Protein AF-A0A348WKU9-F1 (afdb_monomer_lite)

Structure (mmCIF, N/CA/C/O backbone):
data_AF-A0A348WKU9-F1
#
_entry.id   AF-A0A348WKU9-F1
#
loop_
_atom_site.group_PDB
_atom_site.id
_atom_site.type_symbol
_atom_site.label_atom_id
_atom_site.label_alt_id
_atom_site.label_comp_id
_atom_site.label_asym_id
_atom_site.label_entity_id
_atom_site.label_seq_id
_atom_site.pdbx_PDB_ins_code
_atom_site.Cartn_x
_atom_site.Cartn_y
_atom_site.Cartn_z
_atom_site.occupancy
_atom_site.B_iso_or_equiv
_atom_site.auth_seq_id
_atom_site.auth_comp_id
_atom_site.auth_asym_id
_atom_site.auth_atom_id
_atom_site.pdbx_PDB_model_num
ATOM 1 N N . MET A 1 1 ? -16.435 -7.483 13.846 1.00 65.75 1 MET A N 1
ATOM 2 C CA . MET A 1 1 ? -15.909 -6.119 13.554 1.00 65.75 1 MET A CA 1
ATOM 3 C C . MET A 1 1 ? -14.405 -5.948 13.822 1.00 65.75 1 MET A C 1
ATOM 5 O O . MET A 1 1 ? -13.726 -5.405 12.957 1.00 65.75 1 MET A O 1
ATOM 9 N N . LYS A 1 2 ? -13.861 -6.370 14.981 1.00 78.50 2 LYS A N 1
ATOM 10 C CA . LYS A 1 2 ? -12.428 -6.193 15.324 1.00 78.50 2 LYS A CA 1
ATOM 11 C C . LYS A 1 2 ? -11.473 -6.882 14.334 1.00 78.50 2 LYS A C 1
ATOM 13 O O . LYS A 1 2 ? -10.506 -6.255 13.920 1.00 78.50 2 LYS A O 1
ATOM 18 N N . ALA A 1 3 ? -11.797 -8.109 13.916 1.00 89.75 3 ALA A N 1
ATOM 19 C CA . ALA A 1 3 ? -11.035 -8.857 12.913 1.00 89.75 3 ALA A CA 1
ATOM 20 C C . ALA A 1 3 ? -10.926 -8.097 11.582 1.00 89.75 3 ALA A C 1
ATOM 22 O O . ALA A 1 3 ? -9.825 -7.903 11.091 1.00 89.75 3 ALA A O 1
ATOM 23 N N . LEU A 1 4 ? -12.041 -7.552 11.074 1.00 92.19 4 LEU A N 1
ATOM 24 C CA . LEU A 1 4 ? -12.043 -6.751 9.846 1.00 92.19 4 LEU A CA 1
ATOM 25 C C . LEU A 1 4 ? -11.079 -5.558 9.930 1.00 92.19 4 LEU A C 1
ATOM 27 O O . LEU A 1 4 ? -10.311 -5.336 9.011 1.00 92.19 4 LEU A O 1
ATOM 31 N N . HIS A 1 5 ? -11.066 -4.818 11.045 1.00 93.06 5 HIS A N 1
ATOM 32 C CA . HIS A 1 5 ? -10.139 -3.688 11.197 1.00 93.06 5 HIS A CA 1
ATOM 33 C C . HIS A 1 5 ? -8.678 -4.158 11.231 1.00 93.06 5 HIS A C 1
ATOM 35 O O . HIS A 1 5 ? -7.822 -3.556 10.601 1.00 93.06 5 HIS A O 1
ATOM 41 N N . SER A 1 6 ? -8.391 -5.261 11.925 1.00 95.31 6 SER A N 1
ATOM 42 C CA . SER A 1 6 ? -7.046 -5.846 11.918 1.00 95.31 6 SER A CA 1
ATOM 43 C C . SER A 1 6 ? -6.604 -6.284 10.518 1.00 95.31 6 SER A C 1
ATOM 45 O O . SER A 1 6 ? -5.449 -6.068 10.173 1.00 95.31 6 SER A O 1
ATOM 47 N N . ILE A 1 7 ? -7.514 -6.822 9.700 1.00 97.00 7 ILE A N 1
ATOM 48 C CA . ILE A 1 7 ? -7.234 -7.161 8.298 1.00 97.00 7 ILE A CA 1
ATOM 49 C C . ILE A 1 7 ? -6.911 -5.898 7.496 1.00 97.00 7 ILE A C 1
ATOM 51 O O . ILE A 1 7 ? -5.928 -5.886 6.769 1.00 97.00 7 ILE A O 1
ATOM 55 N N . LEU A 1 8 ? -7.675 -4.814 7.662 1.00 96.38 8 LEU A N 1
ATOM 56 C CA . LEU A 1 8 ? -7.395 -3.548 6.973 1.00 96.38 8 LEU A CA 1
ATOM 57 C C . LEU A 1 8 ? -6.019 -2.986 7.341 1.00 96.38 8 LEU A C 1
ATOM 59 O O . LEU A 1 8 ? -5.279 -2.547 6.465 1.00 96.38 8 LEU A O 1
ATOM 63 N N . ILE A 1 9 ? -5.662 -3.005 8.626 1.00 97.31 9 ILE A N 1
ATOM 64 C CA . ILE A 1 9 ? -4.335 -2.586 9.096 1.00 97.31 9 ILE A CA 1
ATOM 65 C C . ILE A 1 9 ? -3.255 -3.443 8.431 1.00 97.31 9 ILE A C 1
ATOM 67 O O . ILE A 1 9 ? -2.302 -2.913 7.865 1.00 97.31 9 ILE A O 1
ATOM 71 N N . PHE A 1 10 ? -3.429 -4.766 8.467 1.00 98.12 10 PHE A N 1
ATOM 72 C CA . PHE A 1 10 ? -2.489 -5.706 7.872 1.00 98.12 10 PHE A CA 1
ATOM 73 C C . PHE A 1 10 ? -2.310 -5.467 6.370 1.00 98.12 10 PHE A C 1
ATOM 75 O 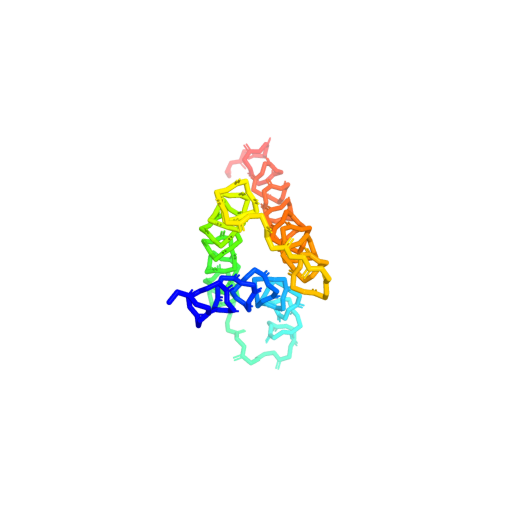O . PHE A 1 10 ? -1.178 -5.384 5.913 1.00 98.12 10 PHE A O 1
ATOM 82 N N . LEU A 1 11 ? -3.397 -5.290 5.615 1.00 98.00 11 LEU A N 1
ATOM 83 C CA . LEU A 1 11 ? -3.333 -5.033 4.174 1.00 98.00 11 LEU A CA 1
ATOM 84 C C . LEU A 1 11 ? -2.646 -3.700 3.845 1.00 98.00 11 LEU A C 1
ATOM 86 O O . LEU A 1 11 ? -1.888 -3.634 2.878 1.00 98.00 11 LEU A O 1
ATOM 90 N N . GLY A 1 12 ? -2.854 -2.662 4.663 1.00 97.56 12 GLY A N 1
ATOM 91 C CA . GLY A 1 12 ? -2.149 -1.386 4.512 1.00 97.56 12 GLY A CA 1
ATOM 92 C C . GLY A 1 12 ? -0.637 -1.544 4.686 1.00 97.56 12 GLY A C 1
ATOM 93 O O . GLY A 1 12 ? 0.131 -1.082 3.848 1.00 97.56 12 GLY A O 1
ATOM 94 N N . LEU A 1 13 ? -0.197 -2.282 5.708 1.00 98.19 13 LEU A N 1
ATOM 95 C CA . LEU A 1 13 ? 1.227 -2.577 5.918 1.00 98.19 13 LEU A CA 1
ATOM 96 C C . LEU A 1 13 ? 1.797 -3.514 4.843 1.00 98.19 13 LEU A C 1
ATOM 98 O O . LEU A 1 13 ? 2.903 -3.294 4.355 1.00 98.19 13 LEU A O 1
ATOM 102 N N . LEU A 1 14 ? 1.030 -4.527 4.436 1.00 98.25 14 LEU A N 1
ATOM 103 C CA . LEU A 1 14 ? 1.416 -5.473 3.392 1.00 98.25 14 LEU A CA 1
ATOM 104 C C . LEU A 1 14 ? 1.672 -4.760 2.061 1.00 98.25 14 LEU A C 1
ATOM 106 O O . LEU A 1 14 ? 2.619 -5.114 1.367 1.00 98.25 14 LEU A O 1
ATOM 110 N N . SER A 1 15 ? 0.884 -3.733 1.726 1.00 98.00 15 SER A N 1
ATOM 111 C CA . SER A 1 15 ? 1.089 -2.957 0.497 1.00 98.00 15 SER A CA 1
ATOM 112 C C . SER A 1 15 ? 2.504 -2.368 0.393 1.00 98.00 15 SER A C 1
ATOM 114 O O . SER A 1 15 ? 3.132 -2.451 -0.662 1.00 98.00 15 SER A O 1
ATOM 116 N N . LEU A 1 16 ? 3.052 -1.869 1.506 1.00 97.75 16 LEU A N 1
ATOM 117 C CA . LEU A 1 16 ? 4.408 -1.328 1.563 1.00 97.75 16 LEU A CA 1
ATOM 118 C C . LEU A 1 16 ? 5.467 -2.421 1.376 1.00 97.75 16 LEU A C 1
ATOM 120 O O . LEU A 1 16 ? 6.446 -2.212 0.662 1.00 97.75 16 LEU A O 1
ATOM 124 N N . ILE A 1 17 ? 5.248 -3.598 1.970 1.00 97.81 17 ILE A N 1
ATOM 125 C CA . ILE A 1 17 ? 6.138 -4.756 1.809 1.00 97.81 17 ILE A CA 1
ATOM 126 C C . ILE A 1 17 ? 6.171 -5.199 0.343 1.00 97.81 17 ILE A C 1
ATOM 128 O O . ILE A 1 17 ? 7.251 -5.396 -0.208 1.00 97.81 17 ILE A O 1
ATOM 132 N N . LEU A 1 18 ? 5.012 -5.316 -0.311 1.00 97.38 18 LEU A N 1
ATOM 133 C CA . LEU A 1 18 ? 4.939 -5.745 -1.712 1.00 97.38 18 LEU A CA 1
ATOM 134 C C . LEU A 1 18 ? 5.689 -4.794 -2.648 1.00 97.38 18 LEU A C 1
ATOM 136 O O . LEU A 1 18 ? 6.402 -5.248 -3.543 1.00 97.38 18 LEU A O 1
ATOM 140 N N . ILE A 1 19 ? 5.584 -3.485 -2.418 1.00 96.38 19 ILE A N 1
ATOM 141 C CA . ILE A 1 19 ? 6.358 -2.501 -3.178 1.00 96.38 19 ILE A CA 1
ATOM 142 C C . ILE A 1 19 ? 7.847 -2.598 -2.898 1.00 96.38 19 ILE A C 1
ATOM 144 O O . ILE A 1 19 ? 8.626 -2.645 -3.849 1.00 96.38 19 ILE A O 1
ATOM 148 N N . GLY A 1 20 ? 8.236 -2.694 -1.625 1.00 95.81 20 GLY A N 1
ATOM 149 C CA . GLY A 1 20 ? 9.639 -2.799 -1.234 1.00 95.81 20 GLY A CA 1
ATOM 150 C C . GLY A 1 20 ? 10.314 -4.054 -1.788 1.00 95.81 20 GLY A C 1
ATOM 151 O O . GLY A 1 20 ? 11.490 -4.007 -2.132 1.00 95.81 20 GLY A O 1
ATOM 152 N N . LEU A 1 21 ? 9.569 -5.154 -1.926 1.00 96.81 21 LEU A N 1
ATOM 153 C CA . LEU A 1 21 ? 10.082 -6.419 -2.453 1.00 96.81 21 LEU A CA 1
ATOM 154 C C . LEU A 1 21 ? 10.047 -6.515 -3.980 1.00 96.81 21 LEU A C 1
ATOM 156 O O . LEU A 1 21 ? 10.826 -7.279 -4.539 1.00 96.81 21 LEU A O 1
ATOM 160 N N . SER A 1 22 ? 9.197 -5.751 -4.671 1.00 95.31 22 SER A N 1
ATOM 161 C CA . SER A 1 22 ? 9.050 -5.854 -6.132 1.00 95.31 22 SER A CA 1
ATOM 162 C C . SER A 1 22 ? 10.371 -5.699 -6.902 1.00 95.31 22 SER A C 1
ATOM 164 O O . SER A 1 22 ? 10.657 -6.501 -7.789 1.00 95.31 22 SER A O 1
ATOM 166 N N . GLY A 1 23 ? 11.201 -4.720 -6.527 1.00 93.50 23 GLY A N 1
ATOM 167 C CA . GLY A 1 23 ? 12.518 -4.484 -7.123 1.00 93.50 23 GLY A CA 1
ATOM 168 C C . GLY A 1 23 ? 13.536 -5.578 -6.784 1.00 93.50 23 GLY A C 1
ATOM 169 O O . GLY A 1 23 ? 14.067 -6.197 -7.705 1.00 93.50 23 GLY A O 1
ATOM 170 N N . PRO A 1 24 ? 13.796 -5.868 -5.495 1.00 97.12 24 PRO A N 1
ATOM 171 C CA . PRO A 1 24 ? 14.708 -6.936 -5.091 1.00 97.12 24 PRO A CA 1
ATOM 172 C C . PRO A 1 24 ? 14.352 -8.305 -5.679 1.00 97.12 24 PRO A C 1
ATOM 174 O O . PRO A 1 24 ? 15.235 -9.013 -6.147 1.00 97.12 24 PRO A O 1
ATOM 177 N N . LEU A 1 25 ? 13.067 -8.669 -5.721 1.00 97.56 25 LEU A N 1
ATOM 178 C CA . LEU A 1 25 ? 12.628 -9.945 -6.296 1.00 97.56 25 LEU A CA 1
ATOM 179 C C . LEU A 1 25 ? 12.904 -10.044 -7.801 1.00 97.56 25 LEU A C 1
ATOM 181 O O . LEU A 1 25 ? 13.166 -11.137 -8.298 1.00 97.56 25 LEU A O 1
ATOM 185 N N . TYR A 1 26 ? 12.865 -8.920 -8.518 1.00 96.69 26 TYR A N 1
ATOM 186 C CA . TYR A 1 26 ? 13.296 -8.864 -9.913 1.00 96.69 26 TYR A CA 1
ATOM 187 C C . TYR A 1 26 ? 14.820 -8.985 -10.043 1.00 96.69 26 TYR A C 1
ATOM 189 O O . TYR A 1 26 ? 15.304 -9.756 -10.862 1.00 96.69 26 TYR A O 1
ATOM 197 N N . GLN A 1 27 ? 15.579 -8.268 -9.208 1.00 96.44 27 GLN A N 1
ATOM 198 C CA . GLN A 1 27 ? 17.049 -8.303 -9.225 1.00 96.44 27 GLN A CA 1
ATOM 199 C C . GLN A 1 27 ? 17.623 -9.680 -8.872 1.00 96.44 27 GLN A C 1
ATOM 201 O O . GLN A 1 27 ? 18.678 -10.046 -9.374 1.00 96.44 27 GLN A O 1
ATOM 206 N N . LEU A 1 28 ? 16.932 -10.436 -8.018 1.00 97.94 28 LEU A N 1
ATOM 207 C CA . LEU A 1 28 ? 17.282 -11.812 -7.661 1.00 97.94 28 LEU A CA 1
ATOM 208 C C . LEU A 1 28 ? 16.795 -12.846 -8.689 1.00 97.94 28 LEU A C 1
ATOM 210 O O . LEU A 1 28 ? 16.927 -14.041 -8.444 1.00 97.94 28 LEU A O 1
ATOM 214 N N . GLU A 1 29 ? 16.190 -12.405 -9.797 1.00 96.06 29 GLU A N 1
ATOM 215 C CA . GLU A 1 29 ? 15.618 -13.259 -10.848 1.00 96.06 29 GLU A CA 1
ATOM 216 C C . GLU A 1 29 ? 14.503 -14.206 -10.353 1.00 96.06 29 GLU A C 1
ATOM 218 O O . GLU A 1 29 ? 14.124 -15.158 -11.032 1.00 96.06 29 GLU A O 1
ATOM 223 N N . TRP A 1 30 ? 13.916 -13.934 -9.180 1.00 97.50 30 TRP A N 1
ATOM 224 C CA . TRP A 1 30 ? 12.778 -14.701 -8.649 1.00 97.50 30 TRP A CA 1
ATOM 225 C C . TRP A 1 30 ? 11.466 -14.334 -9.345 1.00 97.50 30 TRP A C 1
ATOM 227 O O . TRP A 1 30 ? 10.526 -15.129 -9.369 1.00 97.50 30 TRP A O 1
ATOM 237 N N . LEU A 1 31 ? 11.387 -13.123 -9.899 1.00 96.62 31 LEU A N 1
ATOM 238 C CA . LEU A 1 31 ? 10.271 -12.653 -10.708 1.00 96.62 31 LEU A CA 1
ATOM 239 C C . LEU A 1 31 ? 10.772 -12.165 -12.063 1.00 96.62 31 LEU A C 1
ATOM 241 O O . LEU A 1 31 ? 11.780 -11.471 -12.160 1.00 96.62 31 LEU A O 1
ATOM 245 N N . THR A 1 32 ? 9.997 -12.443 -13.109 1.00 97.12 32 THR A N 1
ATOM 246 C CA . THR A 1 32 ? 10.164 -11.753 -14.391 1.00 97.12 32 THR A CA 1
ATOM 247 C C . THR A 1 32 ? 9.814 -10.273 -14.237 1.00 97.12 32 THR A C 1
ATOM 249 O O . THR A 1 32 ? 9.081 -9.885 -13.322 1.00 97.12 32 THR A O 1
ATOM 252 N N . LEU A 1 33 ? 10.259 -9.438 -15.178 1.00 93.81 33 LEU A N 1
ATOM 253 C CA . LEU A 1 33 ? 9.917 -8.013 -15.192 1.00 93.81 33 LEU A CA 1
ATOM 254 C C . LEU A 1 33 ? 8.391 -7.789 -15.146 1.00 93.81 33 LEU A C 1
ATOM 256 O O . LEU A 1 33 ? 7.889 -6.976 -14.370 1.00 93.81 33 LEU A O 1
ATOM 260 N N . GLY A 1 34 ? 7.634 -8.572 -15.923 1.00 96.06 34 GLY A N 1
ATOM 261 C CA . GLY A 1 34 ? 6.168 -8.541 -15.904 1.00 96.06 34 GLY A CA 1
ATOM 262 C C . GLY A 1 34 ? 5.569 -8.977 -14.560 1.00 96.06 34 GLY A C 1
ATOM 263 O O . GLY A 1 34 ? 4.585 -8.388 -14.104 1.00 96.06 34 GLY A O 1
ATOM 264 N N . GLY A 1 35 ? 6.179 -9.962 -13.892 1.00 96.88 35 GLY A N 1
ATOM 265 C CA . GLY A 1 35 ? 5.796 -10.393 -12.545 1.00 96.88 35 GLY A CA 1
ATOM 266 C C . GLY A 1 35 ? 6.010 -9.297 -11.500 1.00 96.88 35 GLY A C 1
ATOM 267 O O . GLY A 1 35 ? 5.104 -9.009 -10.717 1.00 96.88 35 GLY A O 1
ATOM 268 N N . ALA A 1 36 ? 7.154 -8.614 -11.543 1.00 96.19 36 ALA A N 1
ATOM 269 C CA . ALA A 1 36 ? 7.453 -7.491 -10.657 1.00 96.19 36 ALA A CA 1
ATOM 270 C C . ALA A 1 36 ? 6.481 -6.315 -10.859 1.00 96.19 36 ALA A C 1
ATOM 272 O O . ALA A 1 36 ? 5.938 -5.787 -9.886 1.00 96.19 36 ALA A O 1
ATOM 273 N N . PHE A 1 37 ? 6.162 -5.961 -12.110 1.00 94.50 37 PHE A N 1
ATOM 274 C CA . PHE A 1 37 ? 5.135 -4.951 -12.399 1.00 94.50 37 PHE A CA 1
ATOM 275 C C . PHE A 1 37 ? 3.737 -5.370 -11.944 1.00 94.50 37 PHE A C 1
ATOM 277 O O . PHE A 1 37 ? 2.949 -4.535 -11.499 1.00 94.50 37 PHE A O 1
ATOM 284 N N . THR A 1 38 ? 3.416 -6.659 -12.021 1.00 96.00 38 THR A N 1
ATOM 285 C CA . THR A 1 38 ? 2.151 -7.177 -11.490 1.00 96.00 38 THR A CA 1
ATOM 286 C C . THR A 1 38 ? 2.100 -7.017 -9.971 1.00 96.00 38 THR A C 1
ATOM 288 O O . THR A 1 38 ? 1.090 -6.552 -9.442 1.00 96.00 38 THR A O 1
ATOM 291 N N . LEU A 1 39 ? 3.201 -7.309 -9.272 1.00 96.44 39 LEU A N 1
ATOM 292 C CA . LEU A 1 39 ? 3.317 -7.112 -7.827 1.00 96.44 39 LEU A CA 1
ATOM 293 C C . LEU A 1 39 ? 3.161 -5.634 -7.433 1.00 96.44 39 LEU A C 1
ATOM 295 O O . LEU A 1 39 ? 2.431 -5.331 -6.489 1.00 96.44 39 LEU A O 1
ATOM 299 N N . LEU A 1 40 ? 3.768 -4.717 -8.198 1.00 95.31 40 LEU A N 1
ATOM 300 C CA . LEU A 1 40 ? 3.601 -3.268 -8.026 1.00 95.31 40 LEU A CA 1
ATOM 301 C C . LEU A 1 40 ? 2.131 -2.839 -8.143 1.00 95.31 40 LEU A C 1
ATOM 303 O O . LEU A 1 40 ? 1.642 -2.091 -7.298 1.00 95.31 40 LEU A O 1
ATOM 307 N N . ARG A 1 41 ? 1.394 -3.338 -9.143 1.00 95.19 41 ARG A N 1
ATOM 308 C CA . ARG A 1 41 ? -0.041 -3.021 -9.301 1.00 95.19 41 ARG A CA 1
ATOM 309 C C . ARG A 1 41 ? -0.867 -3.523 -8.119 1.00 95.19 41 ARG A C 1
ATOM 311 O O . ARG A 1 41 ? -1.691 -2.779 -7.592 1.00 95.19 41 ARG A O 1
ATOM 318 N N . TRP A 1 42 ? -0.625 -4.755 -7.669 1.00 97.50 42 TRP A N 1
ATOM 319 C CA . TRP A 1 42 ? -1.316 -5.307 -6.499 1.00 97.50 42 TRP A CA 1
ATOM 320 C C . TRP A 1 42 ? -1.020 -4.519 -5.224 1.00 97.50 42 TRP A C 1
ATOM 322 O O . TRP A 1 42 ? -1.942 -4.252 -4.452 1.00 97.50 42 TRP A O 1
ATOM 332 N N . ALA A 1 43 ? 0.228 -4.091 -5.027 1.00 97.31 43 ALA A N 1
ATOM 333 C CA . ALA A 1 43 ? 0.599 -3.217 -3.921 1.00 97.31 43 ALA A CA 1
ATOM 334 C C . ALA A 1 43 ? -0.208 -1.909 -3.944 1.00 97.31 43 ALA A C 1
ATOM 336 O O . ALA A 1 43 ? -0.772 -1.525 -2.922 1.00 97.31 43 ALA A O 1
ATOM 337 N N . VAL A 1 44 ? -0.350 -1.278 -5.114 1.00 97.50 44 VAL A N 1
ATOM 338 C CA . VAL A 1 44 ? -1.152 -0.055 -5.290 1.00 97.50 44 VAL A CA 1
ATOM 339 C C . VAL A 1 44 ? -2.634 -0.291 -4.983 1.00 9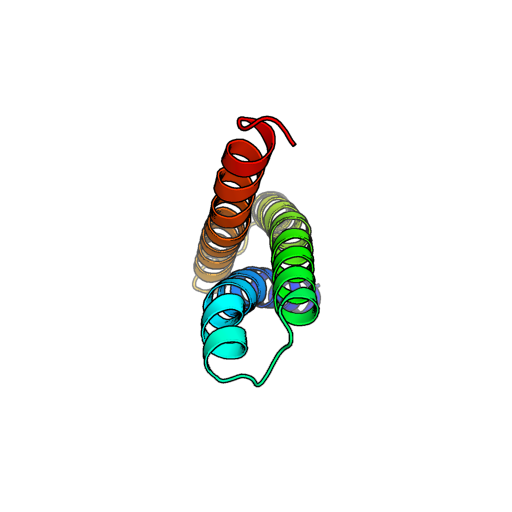7.50 44 VAL A C 1
ATOM 341 O O . VAL A 1 44 ? -3.244 0.505 -4.268 1.00 97.50 44 VAL A O 1
ATOM 344 N N . TYR A 1 45 ? -3.227 -1.387 -5.463 1.00 97.62 45 TYR A N 1
ATOM 345 C CA . TYR A 1 45 ? -4.632 -1.698 -5.169 1.00 97.62 45 TYR A CA 1
ATOM 346 C C . TYR A 1 45 ? -4.874 -1.919 -3.673 1.00 97.62 45 TYR A C 1
ATOM 348 O O . TYR A 1 45 ? -5.855 -1.406 -3.125 1.00 97.62 45 TYR A O 1
ATOM 356 N N . LEU A 1 46 ? -3.963 -2.625 -2.997 1.00 97.81 46 LEU A N 1
ATOM 357 C CA . LEU A 1 46 ? -4.022 -2.800 -1.547 1.00 97.81 46 LEU A CA 1
ATOM 358 C C . LEU A 1 46 ? -3.838 -1.475 -0.810 1.00 97.81 46 LEU A C 1
ATOM 360 O O . LEU A 1 46 ? -4.588 -1.204 0.124 1.00 97.81 46 LEU A O 1
ATOM 364 N N . ALA A 1 47 ? -2.893 -0.642 -1.240 1.00 97.94 47 ALA A N 1
ATOM 365 C CA . ALA A 1 47 ? -2.640 0.667 -0.656 1.00 97.94 47 ALA A CA 1
ATOM 366 C C . ALA A 1 47 ? -3.889 1.558 -0.708 1.00 97.94 47 ALA A C 1
ATOM 368 O O . ALA A 1 47 ? -4.345 2.046 0.326 1.00 97.94 47 ALA A O 1
ATOM 369 N N . ILE A 1 48 ? -4.501 1.714 -1.883 1.00 98.06 48 ILE A N 1
ATOM 370 C CA . ILE A 1 48 ? -5.698 2.550 -2.048 1.00 98.06 48 ILE A CA 1
ATOM 371 C C . ILE A 1 48 ? -6.865 1.971 -1.240 1.00 98.06 48 ILE A C 1
ATOM 373 O O . ILE A 1 48 ? -7.460 2.669 -0.415 1.00 98.06 48 ILE A O 1
ATOM 377 N N . GLY A 1 49 ? -7.174 0.685 -1.436 1.00 97.81 49 GLY A N 1
ATOM 378 C CA . GLY A 1 49 ? -8.315 0.041 -0.789 1.00 97.81 49 GLY A CA 1
ATOM 379 C C . GLY A 1 49 ? -8.191 0.026 0.735 1.00 97.81 49 GLY A C 1
ATOM 380 O O . GLY A 1 49 ? -9.079 0.501 1.445 1.00 97.81 49 GLY A O 1
ATOM 381 N N . ALA A 1 50 ? -7.074 -0.479 1.260 1.00 97.38 50 ALA A N 1
ATOM 382 C CA . ALA A 1 50 ? -6.858 -0.563 2.699 1.00 97.38 50 ALA A CA 1
ATOM 383 C C . ALA A 1 50 ? -6.631 0.815 3.332 1.00 97.38 50 ALA A C 1
ATOM 385 O O . ALA A 1 50 ? -7.107 1.048 4.444 1.00 97.38 50 ALA A O 1
ATOM 386 N N . GLY A 1 51 ? -5.953 1.738 2.646 1.00 97.81 51 GLY A N 1
ATOM 387 C CA . GLY A 1 51 ? -5.727 3.102 3.122 1.00 97.81 51 GLY A CA 1
ATOM 388 C C . GLY A 1 51 ? -7.042 3.844 3.354 1.00 97.81 51 GLY A C 1
ATOM 389 O O . GLY A 1 51 ? -7.316 4.271 4.477 1.00 97.81 51 GLY A O 1
ATOM 390 N N . ILE A 1 52 ? -7.906 3.906 2.334 1.00 98.12 52 ILE A N 1
ATOM 391 C CA . ILE A 1 52 ? -9.219 4.569 2.428 1.00 98.12 52 ILE A CA 1
ATOM 392 C C . ILE A 1 52 ? -10.079 3.921 3.519 1.00 98.12 52 ILE A C 1
ATOM 394 O O . ILE A 1 52 ? -10.662 4.614 4.357 1.00 98.12 52 ILE A O 1
ATOM 398 N N . LEU A 1 53 ? -10.130 2.588 3.568 1.00 97.56 53 LEU A N 1
ATOM 399 C CA . LEU A 1 53 ? -10.937 1.882 4.563 1.00 97.56 53 LEU A CA 1
ATOM 400 C C . LEU A 1 53 ? -10.409 2.060 5.997 1.00 97.56 53 LEU A C 1
ATOM 402 O O . LEU A 1 53 ? -11.220 2.133 6.923 1.00 97.56 53 LEU A O 1
ATOM 406 N N . ASN A 1 54 ? -9.092 2.177 6.211 1.00 96.25 54 ASN A N 1
ATOM 407 C CA . ASN A 1 54 ? -8.533 2.511 7.529 1.00 96.25 54 ASN A CA 1
ATOM 408 C C . ASN A 1 54 ? -8.879 3.944 7.947 1.00 96.25 54 ASN A C 1
ATOM 410 O O . ASN A 1 54 ? -9.214 4.158 9.114 1.00 96.25 54 ASN A O 1
ATOM 414 N N . ILE A 1 55 ? -8.852 4.905 7.015 1.00 97.31 55 ILE A N 1
ATOM 415 C CA . ILE A 1 55 ? -9.279 6.288 7.278 1.00 97.31 55 ILE A CA 1
ATOM 416 C C . ILE A 1 55 ? -10.738 6.284 7.748 1.00 97.31 55 ILE A C 1
ATOM 418 O O . ILE A 1 55 ? -11.040 6.772 8.839 1.00 97.31 55 ILE A O 1
ATOM 422 N N . ILE A 1 56 ? -11.634 5.639 6.994 1.00 96.69 56 ILE A N 1
ATOM 423 C CA . ILE A 1 56 ? -13.052 5.509 7.366 1.00 96.69 56 ILE A CA 1
ATOM 424 C C . ILE A 1 56 ? -13.196 4.826 8.736 1.00 96.69 56 ILE A C 1
ATOM 426 O O . ILE A 1 56 ? -13.953 5.287 9.595 1.00 96.69 56 ILE A O 1
ATOM 430 N N . ALA A 1 57 ? -12.452 3.744 8.982 1.00 93.69 57 ALA A N 1
ATOM 431 C CA . ALA A 1 57 ? -12.511 3.013 10.244 1.00 93.69 57 ALA A CA 1
ATOM 432 C C . ALA A 1 57 ? -12.063 3.858 11.450 1.00 93.69 57 ALA A C 1
ATOM 434 O O . ALA A 1 57 ? -12.633 3.699 12.535 1.00 93.69 57 ALA A O 1
ATOM 435 N N . LEU A 1 58 ? -11.093 4.760 11.276 1.00 93.69 58 LEU A N 1
ATOM 436 C CA . LEU A 1 58 ? -10.642 5.698 12.308 1.00 93.69 58 LEU A CA 1
ATOM 437 C C . LEU A 1 58 ? -11.759 6.662 12.722 1.00 93.69 58 LEU A C 1
ATOM 4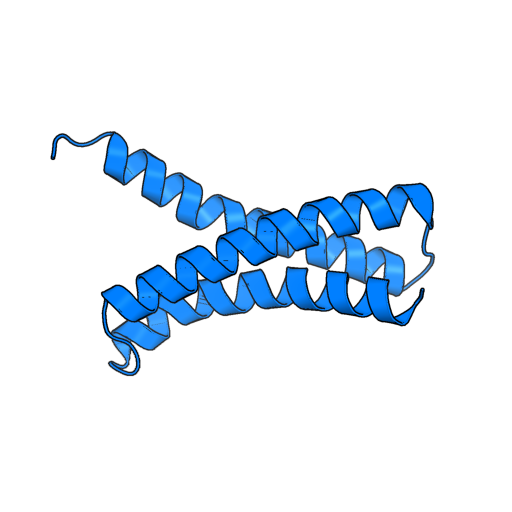39 O O . LEU A 1 58 ? -12.027 6.797 13.917 1.00 93.69 58 LEU A O 1
ATOM 443 N N . PHE A 1 59 ? -12.465 7.258 11.760 1.00 93.44 59 PHE A N 1
ATOM 444 C CA . PHE A 1 59 ? -13.537 8.217 12.049 1.00 93.44 59 PHE A CA 1
ATOM 445 C C . PHE A 1 59 ? -14.806 7.559 12.599 1.00 93.44 59 PHE A C 1
ATOM 447 O O . PHE A 1 59 ? -15.392 8.061 13.562 1.00 93.44 59 PHE A O 1
ATOM 454 N N . VAL A 1 60 ? -15.213 6.422 12.024 1.00 93.44 60 VAL A N 1
ATOM 455 C CA . VAL A 1 60 ? -16.463 5.737 12.393 1.00 93.44 60 VAL A CA 1
ATOM 456 C C . VAL A 1 60 ? -16.321 4.986 13.713 1.00 93.44 60 VAL A C 1
ATOM 458 O O . VAL A 1 60 ? -17.206 5.048 14.563 1.00 93.44 60 VAL A O 1
ATOM 461 N N . ARG A 1 61 ? -15.219 4.248 13.904 1.00 89.56 61 ARG A N 1
ATOM 462 C CA . ARG A 1 61 ? -15.061 3.363 15.072 1.00 89.56 61 ARG A CA 1
ATOM 463 C C . ARG A 1 61 ? -14.253 3.980 16.202 1.00 89.56 61 ARG A C 1
ATOM 465 O O . ARG A 1 61 ? -14.291 3.432 17.300 1.00 89.56 61 ARG A O 1
ATOM 472 N N . ARG A 1 62 ? -13.509 5.059 15.932 1.00 88.81 62 ARG A N 1
ATOM 473 C CA . ARG A 1 62 ? -12.686 5.793 16.909 1.00 88.81 62 ARG A CA 1
ATOM 474 C C . ARG A 1 62 ? -11.871 4.849 17.809 1.00 88.81 62 ARG A C 1
ATOM 476 O O . ARG A 1 62 ? -12.051 4.854 19.030 1.00 88.81 62 ARG A O 1
ATOM 483 N N . PRO A 1 63 ? -11.027 3.973 17.219 1.00 89.38 63 PRO A N 1
ATOM 484 C CA . PRO A 1 63 ? -10.188 3.064 17.997 1.00 89.38 63 PRO A CA 1
ATOM 485 C C . PRO A 1 63 ? -9.310 3.859 18.975 1.00 89.38 63 PRO A C 1
ATOM 487 O O . PRO A 1 63 ? -8.935 4.994 18.697 1.00 89.38 63 PRO A O 1
ATOM 490 N N . LYS A 1 64 ? -8.960 3.255 20.114 1.00 90.62 64 LYS A N 1
ATOM 491 C CA . LYS A 1 64 ? -8.070 3.852 21.123 1.00 90.62 64 LYS A CA 1
ATOM 492 C C . LYS A 1 64 ? -6.819 2.993 21.326 1.00 90.62 64 LYS A C 1
ATOM 494 O O . LYS A 1 64 ? -6.825 1.799 21.014 1.00 90.62 64 LYS A O 1
ATOM 499 N N . GLY A 1 65 ? -5.762 3.604 21.862 1.00 93.62 65 GLY A N 1
ATOM 500 C CA . GLY A 1 65 ? -4.500 2.934 22.191 1.00 93.62 65 GLY A CA 1
ATOM 501 C C . GLY A 1 65 ? -3.762 2.395 20.962 1.00 93.62 65 GLY A C 1
ATOM 502 O O . GLY A 1 65 ? -3.825 2.980 19.881 1.00 93.62 65 GLY A O 1
ATOM 503 N N . ALA A 1 66 ? -3.097 1.246 21.118 1.00 93.44 66 ALA A N 1
ATOM 504 C CA . ALA A 1 66 ? -2.233 0.651 20.093 1.00 93.44 66 ALA A CA 1
ATOM 505 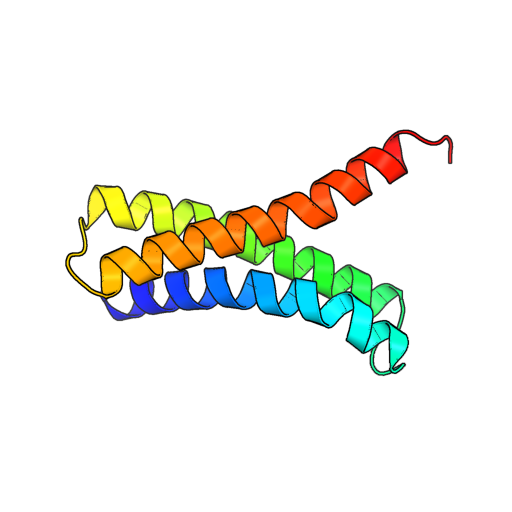C C . ALA A 1 66 ? -2.920 0.468 18.730 1.00 93.44 66 ALA A C 1
ATOM 507 O O . ALA A 1 66 ? -2.306 0.687 17.691 1.00 93.44 66 ALA A O 1
ATOM 508 N N . ARG A 1 67 ? -4.215 0.122 18.710 1.00 93.19 67 ARG A N 1
ATOM 509 C CA . ARG A 1 67 ? -4.941 -0.074 17.448 1.00 93.19 67 ARG A CA 1
ATOM 510 C C . ARG A 1 67 ? -5.084 1.227 16.655 1.00 93.19 67 ARG A C 1
ATOM 512 O O . ARG A 1 67 ? -4.993 1.171 15.441 1.00 93.19 67 ARG A O 1
ATOM 519 N N . ALA A 1 68 ? -5.271 2.370 17.319 1.00 94.56 68 ALA A N 1
ATOM 520 C CA . ALA A 1 68 ? -5.317 3.665 16.640 1.00 94.56 68 ALA A CA 1
ATOM 521 C C . ALA A 1 68 ? -3.964 3.999 16.000 1.00 94.56 68 ALA A C 1
ATOM 523 O O . ALA A 1 68 ? -3.916 4.368 14.830 1.00 94.56 68 ALA A O 1
ATOM 524 N N . GLY A 1 69 ? -2.872 3.782 16.743 1.00 96.38 69 GLY A N 1
ATOM 525 C CA . GLY A 1 69 ? -1.512 3.950 16.229 1.00 96.38 69 GLY A CA 1
ATOM 526 C C . GLY A 1 69 ? -1.234 3.055 15.021 1.00 96.38 69 GLY A C 1
ATOM 527 O O . GLY A 1 69 ? -0.759 3.535 13.999 1.00 96.38 69 GLY A O 1
ATOM 528 N N . LEU A 1 70 ? -1.616 1.776 15.091 1.00 96.94 70 LEU A N 1
ATOM 529 C CA . LEU A 1 70 ? -1.468 0.836 13.977 1.00 96.94 70 LEU A CA 1
ATOM 530 C C . LEU A 1 70 ? -2.301 1.226 12.748 1.00 96.94 70 LEU A C 1
ATOM 532 O O . LEU A 1 70 ? -1.820 1.070 11.631 1.00 96.94 70 LEU A O 1
ATOM 536 N N . SER A 1 71 ? -3.515 1.756 12.928 1.00 96.38 71 SER A N 1
ATOM 537 C CA . SER A 1 71 ? -4.317 2.285 11.815 1.00 96.38 71 SER A CA 1
ATOM 538 C C . SER A 1 71 ? -3.625 3.464 11.136 1.00 96.38 71 SER A C 1
ATOM 540 O O . SER A 1 71 ? -3.567 3.506 9.911 1.00 96.38 71 SER A O 1
ATOM 542 N N . VAL A 1 72 ? -3.062 4.397 11.910 1.00 97.62 72 VAL A N 1
ATOM 543 C CA . VAL A 1 72 ? -2.314 5.539 11.359 1.00 97.62 72 VAL A CA 1
ATOM 544 C C . VAL A 1 72 ? -1.060 5.064 10.621 1.00 97.62 72 VAL A C 1
ATOM 546 O O . VAL A 1 72 ? -0.825 5.494 9.495 1.00 97.62 72 VAL A O 1
ATOM 549 N N . LEU A 1 73 ? -0.299 4.129 11.197 1.00 98.19 73 LEU A N 1
ATOM 550 C CA . LEU A 1 73 ? 0.866 3.537 10.532 1.00 98.19 73 LEU A CA 1
ATOM 551 C C . LEU A 1 73 ? 0.485 2.829 9.228 1.00 98.19 73 LEU A C 1
ATOM 553 O O . LEU A 1 73 ? 1.169 3.002 8.224 1.00 98.19 73 LEU A O 1
ATOM 557 N N . ALA A 1 74 ? -0.619 2.081 9.215 1.00 98.00 74 ALA A N 1
ATOM 558 C CA . ALA A 1 74 ? -1.119 1.431 8.008 1.00 98.00 74 ALA A CA 1
ATOM 559 C C . ALA A 1 74 ? -1.530 2.444 6.927 1.00 98.00 74 ALA A C 1
ATOM 561 O O . ALA A 1 74 ? -1.292 2.194 5.749 1.00 98.00 74 ALA A O 1
ATOM 562 N N . ILE A 1 75 ? -2.104 3.591 7.308 1.00 98.31 75 ILE A N 1
ATOM 563 C CA . ILE A 1 75 ? -2.438 4.678 6.374 1.00 98.31 75 ILE A CA 1
ATOM 564 C C . ILE A 1 75 ? -1.171 5.307 5.793 1.00 98.31 75 ILE A C 1
ATOM 566 O O . ILE A 1 75 ? -1.100 5.509 4.584 1.00 98.31 75 ILE A O 1
ATOM 570 N N . ILE A 1 76 ? -0.162 5.587 6.622 1.00 98.31 76 ILE A N 1
ATOM 571 C CA . ILE A 1 76 ? 1.120 6.134 6.155 1.00 98.31 76 ILE A CA 1
ATOM 572 C C . ILE A 1 76 ? 1.806 5.141 5.209 1.00 98.31 76 ILE A C 1
ATOM 574 O O . ILE A 1 76 ? 2.252 5.526 4.131 1.00 98.31 76 ILE A O 1
ATOM 578 N N . ALA A 1 77 ? 1.841 3.858 5.575 1.00 98.06 77 ALA A N 1
ATOM 579 C CA . ALA A 1 77 ? 2.399 2.798 4.741 1.00 98.06 77 ALA A CA 1
ATOM 580 C C . ALA A 1 77 ? 1.681 2.703 3.387 1.00 98.06 77 ALA A C 1
ATOM 582 O O . ALA A 1 77 ? 2.338 2.682 2.349 1.00 98.06 77 ALA A O 1
ATOM 583 N N . ALA A 1 78 ? 0.345 2.728 3.396 1.00 98.12 78 ALA A N 1
ATOM 584 C CA . ALA A 1 78 ? -0.467 2.768 2.188 1.00 98.12 78 ALA A CA 1
ATOM 585 C C . ALA A 1 78 ? -0.187 4.020 1.341 1.00 98.12 78 ALA A C 1
ATOM 587 O O . ALA A 1 78 ? -0.060 3.927 0.125 1.00 98.12 78 ALA A O 1
ATOM 588 N N . PHE A 1 79 ? -0.035 5.192 1.958 1.00 98.19 79 PHE A N 1
ATOM 589 C CA . PHE A 1 79 ? 0.287 6.417 1.230 1.00 98.19 79 PHE A CA 1
ATOM 590 C C . PHE A 1 79 ? 1.645 6.321 0.523 1.00 98.19 79 PHE A C 1
ATOM 592 O O . PHE A 1 79 ? 1.741 6.633 -0.661 1.00 98.19 79 PHE A O 1
ATOM 599 N N . ILE A 1 80 ? 2.677 5.823 1.211 1.00 97.12 80 ILE A N 1
ATOM 600 C CA . ILE A 1 80 ? 4.012 5.609 0.627 1.00 97.12 80 ILE A CA 1
A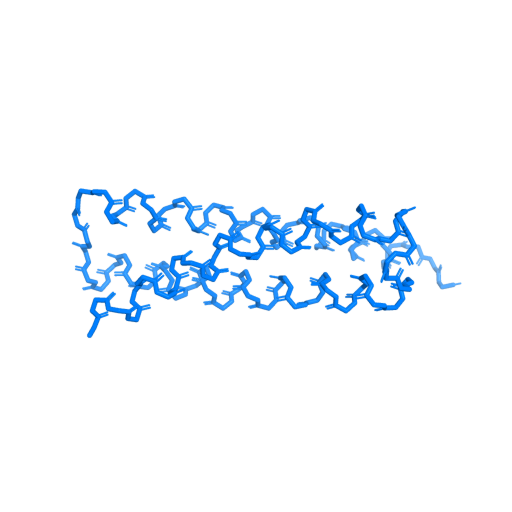TOM 601 C C . ILE A 1 80 ? 3.945 4.583 -0.513 1.00 97.12 80 ILE A C 1
ATOM 603 O O . ILE A 1 80 ? 4.491 4.818 -1.593 1.00 97.12 80 ILE A O 1
ATOM 607 N N . ALA A 1 81 ? 3.240 3.471 -0.288 1.00 97.00 81 ALA A N 1
ATOM 608 C CA . ALA A 1 81 ? 3.019 2.430 -1.286 1.00 97.00 81 ALA A CA 1
ATOM 609 C C . ALA A 1 81 ? 2.250 2.956 -2.514 1.00 97.00 81 ALA A C 1
ATOM 611 O O . ALA A 1 81 ? 2.495 2.547 -3.638 1.00 97.00 81 ALA A O 1
ATOM 612 N N . PHE A 1 82 ? 1.345 3.913 -2.366 1.00 97.38 82 PHE A N 1
ATOM 613 C CA . PHE A 1 82 ? 0.720 4.536 -3.530 1.00 97.38 82 PHE A CA 1
ATOM 614 C C . PHE A 1 82 ? 1.656 5.532 -4.235 1.00 97.38 82 PHE A C 1
ATOM 616 O O . PHE A 1 82 ? 1.753 5.545 -5.463 1.00 97.38 82 PHE A O 1
ATOM 623 N N . TYR A 1 83 ? 2.343 6.374 -3.462 1.00 96.25 83 TYR A N 1
ATOM 624 C CA . TYR A 1 83 ? 3.081 7.519 -3.987 1.00 96.25 83 TYR A CA 1
ATOM 625 C C . TYR A 1 83 ? 4.245 7.115 -4.900 1.00 96.25 83 TYR A C 1
ATOM 627 O O . TYR A 1 83 ? 4.456 7.740 -5.938 1.00 96.25 83 TYR A O 1
ATOM 635 N N . LEU A 1 84 ? 4.983 6.056 -4.551 1.00 91.69 84 LEU A N 1
ATOM 636 C CA . LEU A 1 84 ? 6.160 5.626 -5.314 1.00 91.69 84 LEU A CA 1
ATOM 637 C C . LEU A 1 84 ? 5.827 5.189 -6.757 1.00 91.69 84 LEU A C 1
ATOM 639 O O . LEU A 1 84 ? 6.393 5.761 -7.687 1.00 91.69 84 LEU A O 1
ATOM 643 N N . PRO A 1 85 ? 4.899 4.247 -7.009 1.00 92.06 85 PRO A N 1
ATOM 644 C CA . PRO A 1 85 ? 4.523 3.896 -8.379 1.00 92.06 85 PRO A CA 1
ATOM 645 C C . PRO A 1 85 ? 3.827 5.040 -9.115 1.00 92.06 85 PRO A C 1
ATOM 647 O O . PRO A 1 85 ? 3.942 5.144 -10.333 1.00 92.06 85 PRO A O 1
ATOM 650 N N . TYR A 1 86 ? 3.115 5.911 -8.394 1.00 94.19 86 TYR A N 1
ATOM 651 C CA . TYR A 1 86 ? 2.450 7.062 -8.998 1.00 94.19 86 TYR A CA 1
ATOM 652 C C . TYR A 1 86 ? 3.450 8.057 -9.602 1.00 94.19 86 TYR A C 1
ATOM 654 O O . TYR A 1 86 ? 3.229 8.564 -10.702 1.00 94.19 86 TYR A O 1
ATOM 662 N N . THR A 1 87 ? 4.578 8.320 -8.935 1.00 93.12 87 THR A N 1
ATOM 663 C CA . THR A 1 87 ? 5.630 9.172 -9.517 1.00 93.12 87 THR A CA 1
ATOM 664 C C . THR A 1 87 ? 6.296 8.507 -10.717 1.00 93.12 87 THR A C 1
ATOM 666 O O . THR A 1 87 ? 6.478 9.160 -11.740 1.00 93.12 87 THR A O 1
ATOM 669 N N . GLN A 1 88 ? 6.571 7.202 -10.649 1.00 90.69 88 GLN A N 1
ATOM 670 C CA . GLN A 1 88 ? 7.119 6.440 -11.778 1.00 90.69 88 GLN A CA 1
ATOM 671 C C . GLN A 1 88 ? 6.190 6.466 -12.996 1.00 90.69 88 GLN A C 1
ATOM 673 O O . GLN A 1 88 ? 6.650 6.669 -14.118 1.00 90.69 88 GLN A O 1
ATOM 678 N N . TYR A 1 89 ? 4.885 6.299 -12.770 1.00 90.88 89 TYR A N 1
ATOM 679 C CA . TYR A 1 89 ? 3.872 6.375 -13.816 1.00 90.88 89 TYR A CA 1
ATOM 680 C C . TYR A 1 89 ? 3.856 7.752 -14.487 1.00 90.88 89 TYR A C 1
ATOM 682 O O . TYR A 1 89 ? 3.894 7.829 -15.711 1.00 90.88 89 TYR A O 1
ATOM 690 N N . GLN A 1 90 ? 3.877 8.834 -13.702 1.00 92.25 90 GLN A N 1
ATOM 691 C CA . GLN A 1 90 ? 3.919 10.194 -14.248 1.00 92.25 90 GLN A CA 1
ATOM 692 C C . GLN A 1 90 ? 5.159 10.420 -15.118 1.00 92.25 90 GLN A C 1
ATOM 694 O O . GLN A 1 90 ? 5.037 10.920 -16.238 1.00 92.25 90 GLN A O 1
ATOM 699 N N . THR A 1 91 ? 6.333 9.991 -14.648 1.00 90.94 91 THR A N 1
ATOM 700 C CA . THR A 1 91 ? 7.574 10.070 -15.429 1.00 90.94 91 THR A CA 1
ATOM 701 C C . THR A 1 91 ? 7.454 9.284 -16.733 1.00 90.94 91 THR A C 1
ATOM 703 O O . THR A 1 91 ? 7.764 9.826 -17.792 1.00 90.94 91 THR A O 1
ATOM 706 N N . ALA A 1 92 ? 6.933 8.055 -16.685 1.00 87.88 92 ALA A N 1
ATOM 707 C CA . ALA A 1 92 ? 6.742 7.223 -17.872 1.00 87.88 92 ALA A CA 1
ATOM 708 C C . ALA A 1 92 ? 5.778 7.851 -18.894 1.00 87.88 92 ALA A C 1
ATOM 710 O O . ALA A 1 92 ? 5.987 7.704 -20.090 1.00 87.88 92 ALA A O 1
ATOM 711 N N . THR A 1 93 ? 4.753 8.581 -18.444 1.00 89.94 93 THR A N 1
ATOM 712 C CA . THR A 1 93 ? 3.817 9.284 -19.342 1.00 89.94 93 THR A CA 1
ATOM 713 C C . THR A 1 93 ? 4.338 10.620 -19.874 1.00 89.94 93 THR A C 1
ATOM 715 O O . THR A 1 93 ? 3.801 11.133 -20.851 1.00 89.94 93 THR A O 1
ATOM 718 N N . SER A 1 94 ? 5.352 11.207 -19.231 1.00 91.19 94 SER A N 1
ATOM 719 C CA . SER A 1 94 ? 5.941 12.490 -19.645 1.00 91.19 94 SER A CA 1
ATOM 720 C C . SER A 1 94 ? 6.937 12.371 -20.799 1.00 91.19 94 SER A C 1
ATOM 722 O O . SER A 1 94 ? 7.263 13.376 -21.429 1.00 91.19 94 SER A O 1
ATOM 724 N N . VAL A 1 95 ? 7.416 11.158 -21.079 1.00 86.81 95 VAL A N 1
ATOM 725 C CA . VAL A 1 95 ? 8.285 10.872 -22.220 1.00 86.81 95 VAL A CA 1
ATOM 726 C C . VAL A 1 95 ? 7.442 10.321 -23.379 1.00 86.81 95 VAL A C 1
ATOM 728 O O . VAL A 1 95 ? 6.530 9.531 -23.130 1.00 86.81 95 VAL A O 1
ATOM 731 N N . PRO A 1 96 ? 7.691 10.745 -24.634 1.00 73.44 96 PRO A N 1
ATOM 732 C CA . PRO A 1 96 ? 7.040 10.154 -25.801 1.00 73.44 96 PRO A CA 1
ATOM 733 C C . PRO A 1 96 ? 7.278 8.633 -25.861 1.00 73.44 96 PRO A C 1
ATOM 735 O O . PRO A 1 96 ? 8.327 8.188 -25.387 1.00 73.44 96 PRO A O 1
ATOM 738 N N . PRO A 1 97 ? 6.328 7.856 -26.414 1.00 73.00 97 PRO A N 1
ATOM 739 C CA . PRO A 1 97 ? 6.444 6.402 -26.527 1.00 73.00 97 PRO A CA 1
ATOM 740 C C . PRO A 1 97 ? 7.629 5.954 -27.390 1.00 73.00 97 PRO A C 1
ATOM 742 O O . PRO A 1 97 ? 7.967 6.671 -28.362 1.00 73.00 97 PRO A O 1
#

Foldseek 3Di:
DVVVLVVLLVLLLVLLVLLVVLVVCVVVVVDPPVRSVVSLVSSLVSLVVSLVVLVVCCVPVVDDDPSNVSSVVSNVSSVVSNPVVVVVVVVVVVDDD

pLDDT: mean 94.52, std 5.39, range [65.75, 98.31]

Organism: NCBI:txid190892

Secondary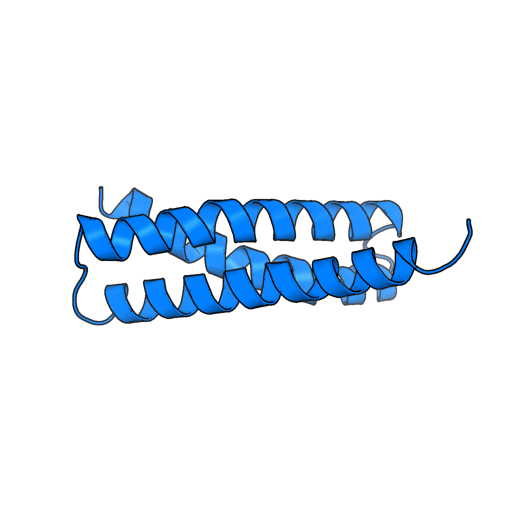 structure (DSSP, 8-state):
-HHHHHHHHHHHHHHHHHHHHHHHHHHTTSS-HHHHHHHHHHHHHHHHHHHHHHHHHHHHH---THHHHHHHHHHHHHHHHHHHHHHHHHHHHHS--

Radius of gyration: 15.16 Å; chains: 1; bounding box: 34×27×49 Å

Sequence (97 aa):
MKALHSILIFLGLLSLILIGLSGPLYQLEWLTLGGAFTLLRWAVYLAIGAGILNIIALFVRRPKGARAGLSVLAIIAAFIAFYLPYTQYQTATSVPP